Protein AF-A0A7I7MV65-F1 (afdb_monomer)

Nearest PDB structures (foldseek):
  5x3t-assembly1_G  TM=6.439E-01  e=2.718E-02  Mycobacterium tuberculosis H37Rv
  5x3t-assembly1_C  TM=5.639E-01  e=3.381E-02  Mycobacterium tuberculosis H37Rv

Sequence (100 aa):
MLYAAMIAHHRYDCTMRTTVTLDPDVVAALRRTARERGTSFKAVLNDAVRRGLSGEPTGRRYHTPSRDLGLRAGFDIDKALALAAADEDAEVLRKLALRK

Organism: NCBI:txid398694

Solvent-accessible surface area (backbone atoms only — not comparable to full-atom values): 6843 Å² total; per-residue (Å²): 140,88,81,81,83,89,78,89,84,90,79,90,79,78,90,76,91,80,92,76,92,71,57,74,66,58,52,51,53,45,50,50,51,15,61,78,69,74,46,55,59,68,57,45,53,53,50,51,51,51,52,66,72,62,68,64,70,93,60,81,86,82,74,85,82,85,73,90,82,75,80,64,88,92,64,63,68,96,44,46,68,63,52,53,50,54,56,48,54,53,51,52,53,52,54,59,65,73,75,112

pLDDT: mean 78.65, std 16.27, range [35.47, 96.12]

Radius of gyration: 31.91 Å; Cα contacts (8 Å, |Δi|>4): 15; chains: 1; bounding box: 48×47×91 Å

Secondary structure (DSSP, 8-state):
--------S--------------HHHHHHHHHHHHHHT--HHHHHHHHHHHHHH---SS----PPP----PPTT--GGGHHHHHHHHHHHHHHHHHHTT-

Foldseek 3Di:
DDDDDDDDDDDPPDDDDDDDDDDPVVQVVLVVVCVVVVHDSVVSVVVVVCVVVVPPPPDDPDDDDDDDPDDDPPDDVVPVVVVVVVVVVVVVVVVVVVVD

Structure (mmCIF, N/CA/C/O backbone):
data_AF-A0A7I7MV65-F1
#
_entry.id   AF-A0A7I7MV65-F1
#
loop_
_atom_site.group_PDB
_atom_site.id
_atom_site.type_symbol
_atom_site.label_atom_id
_atom_site.label_alt_id
_atom_site.label_comp_id
_atom_site.label_asym_id
_atom_site.label_entity_id
_atom_site.label_seq_id
_atom_site.pdbx_PDB_ins_code
_atom_site.Cartn_x
_atom_site.Cartn_y
_atom_site.Cartn_z
_atom_site.occupancy
_atom_site.B_iso_or_equiv
_atom_site.auth_seq_id
_atom_site.auth_comp_id
_atom_site.auth_asym_id
_atom_site.auth_atom_id
_atom_site.pdbx_PDB_model_num
ATOM 1 N N . MET A 1 1 ? -25.332 -35.277 19.901 1.00 46.12 1 MET A N 1
ATOM 2 C CA . MET A 1 1 ? -26.405 -34.901 18.949 1.00 46.12 1 MET A CA 1
ATOM 3 C C . MET A 1 1 ? -27.100 -33.686 19.531 1.00 46.12 1 MET A C 1
ATOM 5 O O . MET A 1 1 ? -27.338 -33.715 20.722 1.00 46.12 1 MET A O 1
ATOM 9 N N . LEU A 1 2 ? -27.433 -32.599 18.858 1.00 42.16 2 LEU A N 1
ATOM 10 C CA . LEU A 1 2 ? -27.441 -32.175 17.461 1.00 42.16 2 LEU A CA 1
ATOM 11 C C . LEU A 1 2 ? -27.666 -30.654 17.548 1.00 42.16 2 LEU A C 1
ATOM 13 O O . LEU A 1 2 ? -28.477 -30.249 18.372 1.00 42.16 2 LEU A O 1
ATOM 17 N N . TYR A 1 3 ? -26.951 -29.878 16.736 1.00 37.06 3 TYR A N 1
ATOM 18 C CA . TYR A 1 3 ? -27.274 -28.554 16.160 1.00 37.06 3 TYR A CA 1
ATOM 19 C C . TYR A 1 3 ? -25.915 -27.897 15.863 1.00 37.06 3 TYR A C 1
ATOM 21 O O . TYR A 1 3 ? -25.246 -27.421 16.769 1.00 37.06 3 TYR A O 1
ATOM 29 N N . ALA A 1 4 ? -25.305 -28.010 14.683 1.00 39.41 4 ALA A N 1
ATOM 30 C CA . ALA A 1 4 ? -25.827 -27.836 13.327 1.00 39.41 4 ALA A CA 1
ATOM 31 C C . ALA A 1 4 ? -26.536 -26.485 13.140 1.00 39.41 4 ALA A C 1
ATOM 33 O O . ALA A 1 4 ? -27.715 -26.362 13.430 1.00 39.41 4 ALA A O 1
ATOM 34 N N . ALA A 1 5 ? -25.774 -25.546 12.567 1.00 45.06 5 ALA A N 1
ATOM 35 C CA . ALA A 1 5 ? -26.209 -24.397 11.773 1.00 45.06 5 ALA A CA 1
ATOM 36 C C . ALA A 1 5 ? -26.987 -23.264 12.471 1.00 45.06 5 ALA A C 1
ATOM 38 O O . ALA A 1 5 ? -27.838 -23.483 13.322 1.00 45.06 5 ALA A O 1
ATOM 39 N N . MET A 1 6 ? -26.738 -22.040 11.978 1.00 35.47 6 MET A N 1
ATOM 40 C CA . MET A 1 6 ? -27.410 -20.775 12.320 1.00 35.47 6 MET A CA 1
ATOM 41 C C . MET A 1 6 ? -26.852 -20.157 13.618 1.00 35.47 6 MET A C 1
ATO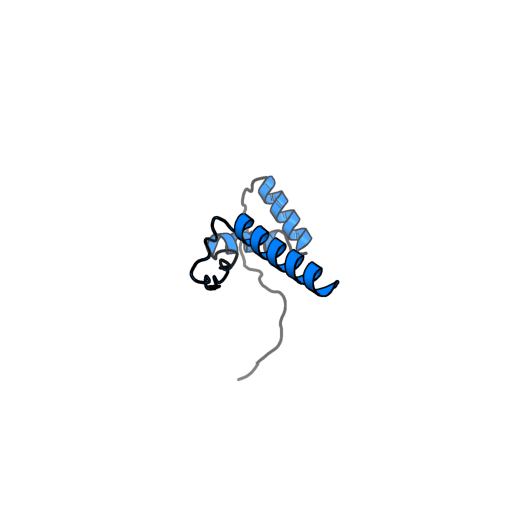M 43 O O . MET A 1 6 ? -27.192 -20.560 14.716 1.00 35.47 6 MET A O 1
ATOM 47 N N . ILE A 1 7 ? -25.954 -19.170 13.592 1.00 38.12 7 ILE A N 1
ATOM 48 C CA . ILE A 1 7 ? -26.192 -17.826 13.059 1.00 38.12 7 ILE A CA 1
ATOM 49 C C . ILE A 1 7 ? -24.835 -17.160 12.774 1.00 38.12 7 ILE A C 1
ATOM 51 O O . ILE A 1 7 ? -23.990 -16.994 13.653 1.00 38.12 7 ILE A O 1
ATOM 55 N N . ALA A 1 8 ? -24.650 -16.771 11.514 1.00 47.47 8 ALA A N 1
ATOM 56 C CA . ALA A 1 8 ? -23.705 -15.745 11.114 1.00 47.47 8 ALA A CA 1
ATOM 57 C C . ALA A 1 8 ? -24.051 -14.407 11.792 1.00 47.47 8 ALA A C 1
ATOM 59 O O . ALA A 1 8 ? -25.220 -14.122 12.018 1.00 47.47 8 ALA A O 1
ATOM 60 N N . HIS A 1 9 ? -23.025 -13.576 11.988 1.00 39.12 9 HIS A N 1
ATOM 61 C CA . HIS A 1 9 ? -23.037 -12.148 12.348 1.00 39.12 9 HIS A CA 1
ATOM 62 C C . HIS A 1 9 ? -22.544 -11.784 13.764 1.00 39.12 9 HIS A C 1
ATOM 64 O O . HIS A 1 9 ? -23.235 -11.890 14.769 1.00 39.12 9 HIS A O 1
ATOM 70 N N . HIS A 1 10 ? -21.341 -11.190 13.763 1.00 45.16 10 HIS A N 1
ATOM 71 C CA . HIS A 1 10 ? -20.965 -10.026 14.580 1.00 45.16 10 HIS A CA 1
ATOM 72 C C . HIS A 1 10 ? -20.672 -10.228 16.076 1.00 45.16 10 HIS A C 1
ATOM 74 O O . HIS A 1 10 ? -21.229 -9.510 16.898 1.00 45.16 10 HIS A O 1
ATOM 80 N N . ARG A 1 11 ? -19.708 -11.084 16.456 1.00 45.25 11 ARG A N 1
ATOM 81 C CA . ARG A 1 11 ? -19.111 -11.029 17.813 1.00 45.25 11 ARG A CA 1
ATOM 82 C C . ARG A 1 11 ? -17.619 -11.383 17.875 1.00 45.25 11 ARG A C 1
ATOM 84 O O . ARG A 1 11 ? -17.233 -12.346 18.524 1.00 45.25 11 ARG A O 1
ATOM 91 N N . TYR A 1 12 ? -16.758 -10.557 17.277 1.00 48.25 12 TYR A N 1
ATOM 92 C CA . TYR A 1 12 ? -15.384 -10.415 17.785 1.00 48.25 12 TYR A CA 1
ATOM 93 C C . TYR A 1 12 ? -15.345 -9.262 18.789 1.00 48.25 12 TYR A C 1
ATOM 95 O O . TYR A 1 12 ? -14.875 -8.169 18.482 1.00 48.25 12 TYR A O 1
ATOM 103 N N . ASP A 1 13 ? -15.858 -9.502 19.993 1.00 56.50 13 ASP A N 1
ATOM 104 C CA . ASP A 1 13 ? -15.590 -8.635 21.140 1.00 56.50 13 ASP A CA 1
ATOM 105 C C . ASP A 1 13 ? -14.398 -9.222 21.911 1.00 56.50 13 ASP A C 1
ATOM 107 O O . ASP A 1 13 ? -14.545 -9.893 22.927 1.00 56.50 13 ASP A O 1
ATOM 111 N N . CYS A 1 14 ? -13.187 -9.079 21.362 1.00 57.22 14 CYS A N 1
ATOM 112 C CA . CYS A 1 14 ? -11.962 -9.579 21.993 1.00 57.22 14 CYS A CA 1
ATOM 113 C C . CYS A 1 14 ? -11.265 -8.477 22.828 1.00 57.22 14 CYS A C 1
ATOM 115 O O . CYS A 1 14 ? -10.379 -7.759 22.366 1.00 57.22 14 CYS A O 1
ATOM 117 N N . THR A 1 15 ? -11.817 -8.249 24.024 1.00 67.69 15 THR A N 1
ATOM 118 C CA . THR A 1 15 ? -11.196 -8.405 25.366 1.00 67.69 15 THR A CA 1
ATOM 119 C C . THR A 1 15 ? -9.929 -7.667 25.853 1.00 67.69 15 THR A C 1
ATOM 121 O O . THR A 1 15 ? -9.509 -7.959 26.971 1.00 67.69 15 THR A O 1
ATOM 124 N N . MET A 1 16 ? -9.357 -6.652 25.186 1.00 76.50 16 MET A N 1
ATOM 125 C CA . MET A 1 16 ? -8.343 -5.798 25.858 1.00 76.50 16 MET A CA 1
ATOM 126 C C . MET A 1 16 ? -8.384 -4.321 25.439 1.00 76.50 16 MET A C 1
ATOM 128 O O . MET A 1 16 ? -8.553 -3.993 24.265 1.00 76.50 16 MET A O 1
ATOM 132 N N . ARG A 1 17 ? -8.232 -3.421 26.423 1.00 79.56 17 ARG A N 1
ATOM 133 C CA . ARG A 1 17 ? -8.043 -1.977 26.224 1.00 79.56 17 ARG A CA 1
ATOM 134 C C . ARG A 1 17 ? -6.547 -1.685 26.244 1.00 79.56 17 ARG A C 1
ATOM 136 O O . ARG A 1 17 ? -5.905 -1.906 27.264 1.00 79.56 17 ARG A O 1
ATOM 143 N N . THR A 1 18 ? -6.010 -1.194 25.136 1.00 81.06 18 THR A N 1
ATOM 144 C CA . THR A 1 18 ? -4.616 -0.759 25.031 1.00 81.06 18 THR A CA 1
ATOM 145 C C . THR A 1 18 ? -4.587 0.720 24.674 1.00 81.06 18 THR A C 1
ATOM 147 O O . THR A 1 18 ? -5.295 1.166 23.770 1.00 81.06 18 THR A O 1
ATOM 150 N N . THR A 1 19 ? -3.790 1.491 25.408 1.00 86.69 19 THR A N 1
ATOM 151 C CA . THR A 1 19 ? -3.500 2.881 25.058 1.00 86.69 19 THR A CA 1
ATOM 152 C C . THR A 1 19 ? -2.201 2.879 24.274 1.00 86.69 19 THR A C 1
ATOM 154 O O . THR A 1 19 ? -1.161 2.497 24.803 1.00 86.69 19 THR A O 1
ATOM 157 N N . VAL A 1 20 ? -2.276 3.258 23.003 1.00 87.50 20 VAL A N 1
ATOM 158 C CA . VAL A 1 20 ? -1.118 3.361 22.113 1.00 87.50 20 VAL A CA 1
ATOM 159 C C . VAL A 1 20 ? -0.990 4.805 21.649 1.00 87.50 20 VAL A C 1
ATOM 161 O O . VAL A 1 20 ? -1.981 5.417 21.246 1.00 87.50 20 VAL A O 1
ATOM 164 N N . THR A 1 21 ? 0.217 5.355 21.728 1.00 92.94 21 THR A N 1
ATOM 165 C CA . THR A 1 21 ? 0.532 6.661 21.141 1.00 92.94 21 THR A CA 1
ATOM 166 C C . THR A 1 21 ? 0.824 6.450 19.661 1.00 92.94 21 THR A C 1
ATOM 168 O O . THR A 1 21 ? 1.615 5.578 19.312 1.00 92.94 21 THR A O 1
ATOM 171 N N . LEU A 1 22 ? 0.155 7.212 18.798 1.00 93.06 22 LEU A N 1
ATOM 172 C CA . LEU A 1 22 ? 0.320 7.158 17.347 1.00 93.06 22 LEU A CA 1
ATOM 173 C C . LEU A 1 22 ? 0.709 8.539 16.838 1.00 93.06 22 LEU A C 1
ATOM 175 O O . LEU A 1 22 ? 0.181 9.543 17.326 1.00 93.06 22 LEU A O 1
ATOM 179 N N . ASP A 1 23 ? 1.569 8.571 15.828 1.00 96.12 23 ASP A N 1
ATOM 180 C CA . ASP A 1 23 ? 1.930 9.812 15.159 1.00 96.12 23 ASP A CA 1
ATOM 181 C C . ASP A 1 23 ? 0.714 10.427 14.429 1.00 96.12 23 ASP A C 1
ATOM 183 O O . ASP A 1 23 ? -0.203 9.703 14.003 1.00 96.12 23 ASP A O 1
ATOM 187 N N . PRO A 1 24 ? 0.647 11.767 14.292 1.00 94.25 24 PRO A N 1
ATOM 188 C CA . PRO A 1 24 ? -0.517 12.446 13.718 1.00 94.25 24 PRO A CA 1
ATOM 189 C C . PRO A 1 24 ? -0.858 12.007 12.285 1.00 94.25 24 PRO A C 1
ATOM 191 O O . PRO A 1 24 ? -2.035 11.924 11.918 1.00 94.25 24 PRO A O 1
ATOM 194 N N . ASP A 1 25 ? 0.156 11.704 11.480 1.00 95.38 25 ASP A N 1
ATOM 195 C CA . ASP A 1 25 ? 0.036 11.219 10.105 1.00 95.38 25 ASP A CA 1
ATOM 196 C C . ASP A 1 25 ? -0.555 9.801 10.049 1.00 95.38 25 ASP A C 1
ATOM 198 O O . ASP A 1 25 ? -1.473 9.541 9.264 1.00 95.38 25 ASP A O 1
ATOM 202 N N . VAL A 1 26 ? -0.129 8.912 10.951 1.00 94.25 26 VAL A N 1
ATOM 203 C CA . VAL A 1 26 ? -0.674 7.555 11.092 1.00 94.25 26 VAL A CA 1
ATOM 204 C C . VAL A 1 26 ? -2.155 7.611 11.463 1.00 94.25 26 VAL A C 1
ATOM 206 O O . VAL A 1 26 ? -2.985 6.918 10.865 1.00 94.25 26 VAL A O 1
ATOM 209 N N . VAL A 1 27 ? -2.530 8.481 12.405 1.00 94.56 27 VAL A N 1
ATOM 210 C CA . VAL A 1 27 ? -3.938 8.680 12.783 1.00 94.56 27 VAL A CA 1
ATOM 211 C C . VAL A 1 27 ? -4.765 9.174 11.594 1.00 94.56 27 VAL A C 1
ATOM 213 O O . VAL A 1 27 ? -5.880 8.682 11.376 1.00 94.56 27 VAL A O 1
ATOM 216 N N . ALA A 1 28 ? -4.241 10.117 10.807 1.00 95.88 28 ALA A N 1
ATOM 217 C CA . ALA A 1 28 ? -4.916 10.632 9.619 1.00 95.88 28 ALA A CA 1
ATOM 218 C C . ALA A 1 28 ? -5.126 9.535 8.559 1.00 95.88 28 ALA A C 1
ATOM 220 O O . ALA A 1 28 ? -6.243 9.375 8.051 1.00 95.88 28 ALA A O 1
ATOM 221 N N . ALA A 1 29 ? -4.099 8.727 8.285 1.00 94.56 29 ALA A N 1
ATOM 222 C CA . ALA A 1 29 ? -4.163 7.619 7.333 1.00 94.56 29 ALA A CA 1
ATOM 223 C C . ALA A 1 29 ? -5.176 6.539 7.757 1.00 94.56 29 ALA A C 1
ATOM 225 O O . ALA A 1 29 ? -5.999 6.087 6.950 1.00 94.56 29 ALA A O 1
ATOM 226 N N . LEU A 1 30 ? -5.185 6.167 9.040 1.00 94.81 30 LEU A N 1
ATOM 227 C CA . LEU A 1 30 ? -6.140 5.200 9.589 1.00 94.81 30 LEU A CA 1
ATOM 228 C C . LEU A 1 30 ? -7.581 5.722 9.527 1.00 94.81 30 LEU A C 1
ATOM 230 O O . LEU A 1 30 ? -8.490 4.978 9.158 1.00 94.81 30 LEU A O 1
ATOM 234 N N . ARG A 1 31 ? -7.811 7.007 9.832 1.00 93.69 31 ARG A N 1
ATOM 235 C CA . ARG A 1 31 ? -9.142 7.632 9.720 1.00 93.69 31 ARG A CA 1
ATOM 236 C C . ARG A 1 31 ? -9.635 7.689 8.281 1.00 93.69 31 ARG A C 1
ATOM 238 O O . ARG A 1 31 ? -10.816 7.441 8.044 1.00 93.69 31 ARG A O 1
ATOM 245 N N . ARG A 1 32 ? -8.755 8.000 7.329 1.00 95.56 32 ARG A N 1
ATOM 246 C CA . ARG A 1 32 ? -9.082 7.966 5.901 1.00 95.56 32 ARG A CA 1
ATOM 247 C C . ARG A 1 32 ? -9.512 6.560 5.483 1.00 95.56 32 ARG A C 1
ATOM 249 O O . ARG A 1 32 ? -10.608 6.393 4.961 1.00 95.56 32 ARG A O 1
ATOM 256 N N . 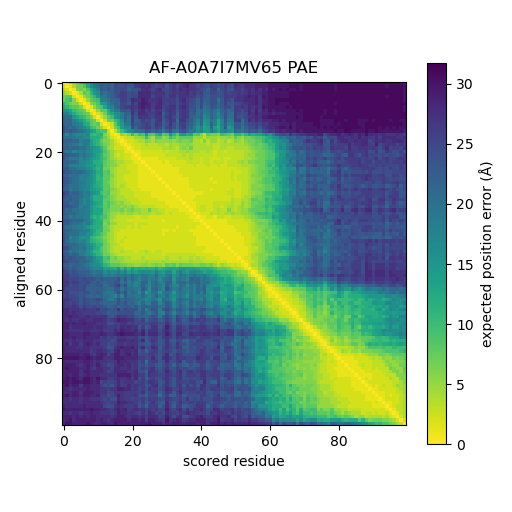THR A 1 33 ? -8.708 5.557 5.823 1.00 92.62 33 THR A N 1
ATOM 257 C CA . THR A 1 33 ? -8.994 4.148 5.512 1.00 92.62 33 THR A CA 1
ATOM 258 C C . THR A 1 33 ? -10.306 3.676 6.150 1.00 92.62 33 THR A C 1
ATOM 260 O O . THR A 1 33 ? -11.086 2.963 5.525 1.00 92.62 33 THR A O 1
ATOM 263 N N . ALA A 1 34 ? -10.590 4.102 7.384 1.00 92.69 34 ALA A N 1
ATOM 264 C CA . ALA A 1 34 ? -11.845 3.804 8.072 1.00 92.69 34 ALA A CA 1
ATOM 265 C C . ALA A 1 34 ? -13.067 4.376 7.341 1.00 92.69 34 ALA A C 1
ATOM 267 O O . ALA A 1 34 ? -14.072 3.680 7.206 1.00 92.69 34 ALA A O 1
ATOM 268 N N . ARG A 1 35 ? -12.967 5.612 6.833 1.00 93.94 35 ARG A N 1
ATOM 269 C CA . ARG A 1 35 ? -14.024 6.249 6.032 1.00 93.94 35 ARG A CA 1
ATOM 270 C C . ARG A 1 35 ? -14.230 5.537 4.699 1.00 93.94 35 ARG A C 1
ATOM 272 O O . ARG A 1 35 ? -15.366 5.254 4.349 1.00 93.94 35 ARG A O 1
ATOM 279 N N . GLU A 1 36 ? -13.146 5.214 3.998 1.00 93.12 36 GLU A N 1
ATOM 280 C CA . GLU A 1 36 ? -13.196 4.529 2.699 1.00 93.12 36 GLU A CA 1
ATOM 281 C C . GLU A 1 36 ? -13.799 3.121 2.805 1.00 93.12 36 GLU A C 1
ATOM 283 O O . GLU A 1 36 ? -14.555 2.706 1.932 1.00 93.12 36 GLU A O 1
ATOM 288 N N . ARG A 1 37 ? -13.498 2.390 3.886 1.00 88.75 37 ARG A N 1
ATOM 289 C CA . ARG A 1 37 ? -13.997 1.023 4.109 1.00 88.75 37 ARG A CA 1
ATOM 290 C C . ARG A 1 37 ? -15.327 0.956 4.867 1.00 88.75 37 ARG A C 1
ATOM 292 O O . ARG A 1 37 ? -15.889 -0.128 4.984 1.00 88.75 37 ARG A O 1
ATOM 299 N N . GLY A 1 38 ? -15.807 2.067 5.430 1.00 91.00 38 GLY A N 1
ATOM 300 C CA . GLY A 1 38 ? -17.005 2.091 6.278 1.00 91.00 38 GLY A CA 1
ATOM 301 C C . GLY A 1 38 ? -16.862 1.304 7.591 1.00 91.00 38 GLY A C 1
ATOM 302 O O . GLY A 1 38 ? -17.848 0.813 8.132 1.00 91.00 38 GLY A O 1
ATOM 303 N N . THR A 1 39 ? -15.639 1.151 8.110 1.00 89.75 39 THR A N 1
ATOM 304 C CA . THR A 1 39 ? -15.339 0.352 9.315 1.00 89.75 39 THR A CA 1
ATOM 305 C C . THR A 1 39 ? -14.830 1.218 10.465 1.00 89.75 3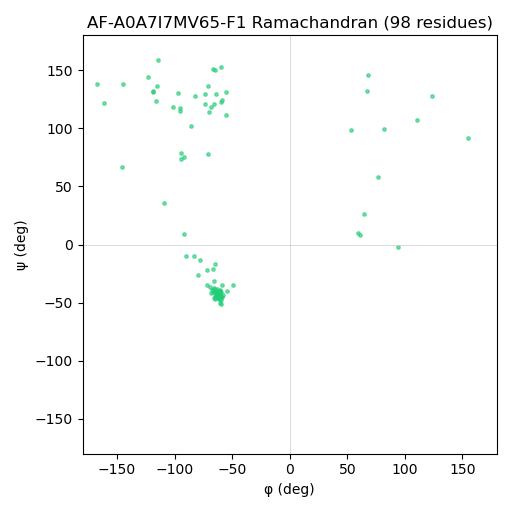9 THR A C 1
ATOM 307 O O . THR A 1 39 ? -14.301 2.304 10.248 1.00 89.75 39 THR A O 1
ATOM 310 N N . SER A 1 40 ? -14.927 0.737 11.708 1.00 88.69 40 SER A N 1
ATOM 311 C CA . SER A 1 40 ? -14.454 1.493 12.875 1.00 88.69 40 SER A CA 1
ATOM 312 C C . SER A 1 40 ? -12.928 1.676 12.891 1.00 88.69 40 SER A C 1
ATOM 314 O O . SER A 1 40 ? -12.175 0.813 12.439 1.00 88.69 40 SER A O 1
ATOM 316 N N . PHE A 1 41 ? -12.455 2.775 13.490 1.00 87.38 41 PHE A N 1
ATOM 317 C CA . PHE A 1 4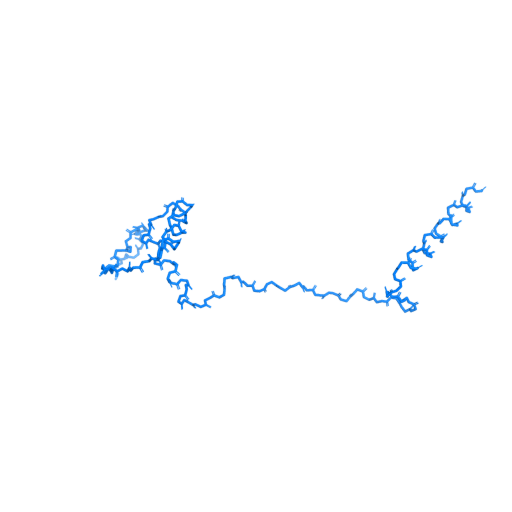1 ? -11.020 3.054 13.655 1.00 87.38 41 PHE A CA 1
ATOM 318 C C . PHE A 1 41 ? -10.273 1.902 14.353 1.00 87.38 41 PHE A C 1
ATOM 320 O O . PHE A 1 41 ? -9.189 1.517 13.923 1.00 87.38 41 PHE A O 1
ATOM 327 N N . LYS A 1 42 ? -10.887 1.284 15.376 1.00 88.81 42 LYS A N 1
ATOM 328 C CA . LYS A 1 42 ? -10.352 0.095 16.065 1.00 88.81 42 LYS A CA 1
ATOM 329 C C . LYS A 1 42 ? -10.146 -1.076 15.102 1.00 88.81 42 LYS A C 1
ATOM 331 O O . LYS A 1 42 ? -9.124 -1.754 15.191 1.00 88.81 42 LYS A O 1
ATOM 336 N N . ALA A 1 43 ? -11.119 -1.346 14.232 1.00 88.50 43 ALA A N 1
ATOM 337 C CA . ALA A 1 43 ? -11.033 -2.455 13.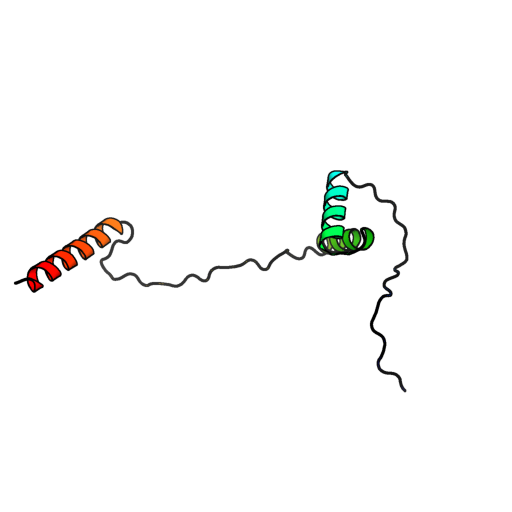288 1.00 88.50 43 ALA A CA 1
ATOM 338 C C . ALA A 1 43 ? -9.882 -2.237 12.298 1.00 88.50 43 ALA A C 1
ATOM 340 O O . ALA A 1 43 ? -9.081 -3.144 12.096 1.00 88.50 43 ALA A O 1
ATOM 341 N N . VAL A 1 44 ? -9.749 -1.018 11.766 1.00 92.31 44 VAL A N 1
ATOM 342 C CA . VAL A 1 44 ? -8.665 -0.659 10.840 1.00 92.31 44 VAL A CA 1
ATOM 343 C C . VAL A 1 44 ? -7.297 -0.734 11.511 1.00 92.31 44 VAL A C 1
ATOM 345 O O . VAL A 1 44 ? -6.383 -1.307 10.932 1.00 92.31 44 VAL A O 1
ATOM 348 N N . LEU A 1 45 ? -7.154 -0.213 12.734 1.00 91.50 45 LEU A N 1
ATOM 349 C CA . LEU A 1 45 ? -5.893 -0.276 13.477 1.00 91.50 45 LEU A CA 1
ATOM 350 C C . LEU A 1 45 ? -5.449 -1.728 13.701 1.00 91.50 45 LEU A C 1
ATOM 352 O O . LEU A 1 45 ? -4.307 -2.077 13.421 1.00 91.50 45 LEU A O 1
ATOM 356 N N . ASN A 1 46 ? -6.356 -2.591 14.163 1.00 90.69 46 ASN A N 1
ATOM 357 C CA . ASN A 1 46 ? -6.029 -3.997 14.399 1.00 90.69 46 ASN A CA 1
ATOM 358 C C . ASN A 1 46 ? -5.737 -4.759 13.0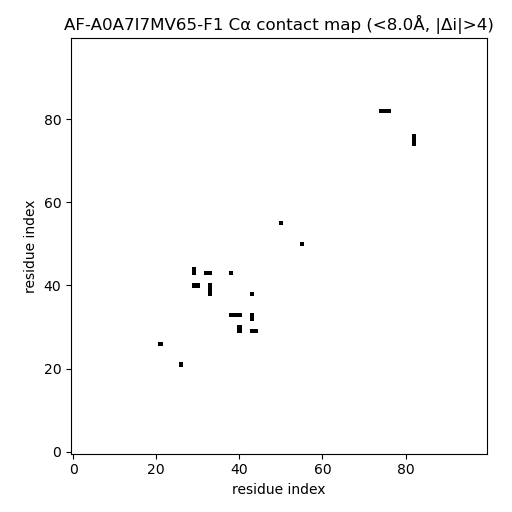97 1.00 90.69 46 ASN A C 1
ATOM 360 O O . ASN A 1 46 ? -4.820 -5.573 13.078 1.00 90.69 46 ASN A O 1
ATOM 364 N N . ASP A 1 47 ? -6.482 -4.503 12.017 1.00 89.69 47 ASP A N 1
ATOM 365 C CA . ASP A 1 47 ? -6.209 -5.082 10.692 1.00 89.69 47 ASP A CA 1
ATOM 366 C C . ASP A 1 47 ? -4.830 -4.649 10.175 1.00 89.69 47 ASP A C 1
ATOM 368 O O . ASP A 1 47 ? -4.042 -5.490 9.750 1.00 89.69 47 ASP A O 1
ATOM 372 N N . ALA A 1 48 ? -4.495 -3.362 10.290 1.00 90.62 48 ALA A N 1
ATOM 373 C CA . ALA A 1 48 ? -3.195 -2.831 9.888 1.00 90.62 48 ALA A CA 1
ATOM 374 C C . ALA A 1 48 ? -2.041 -3.485 10.663 1.00 90.62 48 ALA A C 1
ATOM 376 O O . ALA A 1 48 ? -1.075 -3.936 10.049 1.00 90.62 48 ALA A O 1
ATOM 377 N N . VAL A 1 49 ? -2.164 -3.610 11.990 1.00 90.56 49 VAL A N 1
ATOM 378 C CA . VAL A 1 49 ? -1.159 -4.286 12.828 1.00 90.56 49 VAL A CA 1
ATOM 379 C C . VAL A 1 49 ? -1.037 -5.763 12.456 1.00 90.56 49 VAL A C 1
ATOM 381 O O . VAL A 1 49 ? 0.072 -6.258 12.289 1.00 90.56 49 VAL A O 1
ATOM 384 N N . ARG A 1 50 ? -2.155 -6.473 12.263 1.00 89.31 50 ARG A N 1
ATOM 385 C CA . ARG A 1 50 ? -2.134 -7.888 11.855 1.00 89.31 50 ARG A CA 1
ATOM 386 C C . ARG A 1 50 ? -1.433 -8.083 10.514 1.00 89.31 50 ARG A C 1
ATOM 388 O O . ARG A 1 50 ? -0.583 -8.960 10.409 1.00 89.31 50 ARG A O 1
ATOM 395 N N . ARG A 1 51 ? -1.739 -7.247 9.518 1.00 87.12 51 ARG A N 1
ATOM 396 C CA . ARG A 1 51 ? -1.073 -7.281 8.207 1.00 87.12 51 ARG A CA 1
ATOM 397 C C . ARG A 1 51 ? 0.418 -6.987 8.333 1.00 87.12 51 ARG A C 1
ATOM 399 O O . ARG A 1 51 ? 1.219 -7.742 7.796 1.00 87.12 51 ARG A O 1
ATOM 406 N N . GLY A 1 52 ? 0.786 -5.958 9.096 1.00 86.88 52 GLY A N 1
ATOM 407 C CA . GLY A 1 52 ? 2.186 -5.604 9.333 1.00 86.88 52 GLY A CA 1
ATOM 408 C C . GLY A 1 52 ? 2.986 -6.720 10.010 1.00 86.88 52 GLY A C 1
ATOM 409 O O . GLY A 1 52 ? 4.119 -6.978 9.622 1.00 86.88 52 GLY A O 1
ATOM 410 N N . LEU A 1 53 ? 2.383 -7.424 10.975 1.00 88.75 53 LEU A N 1
ATOM 411 C CA . LEU A 1 53 ? 3.026 -8.533 11.689 1.00 88.75 53 LEU A CA 1
ATOM 412 C C . LEU A 1 53 ? 3.035 -9.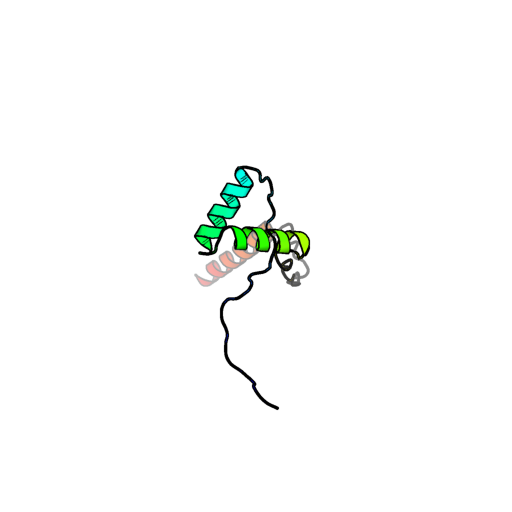850 10.904 1.00 88.75 53 LEU A C 1
ATOM 414 O O . LEU A 1 53 ? 3.905 -10.682 11.137 1.00 88.75 53 LEU A O 1
ATOM 418 N N . SER A 1 54 ? 2.084 -10.059 9.990 1.00 84.44 54 SER A N 1
ATOM 419 C CA . SER A 1 54 ? 2.006 -11.293 9.195 1.00 84.44 54 SER A CA 1
ATOM 420 C C . SER A 1 54 ? 3.175 -11.464 8.223 1.00 84.44 54 SER A C 1
ATOM 422 O O . SER A 1 54 ? 3.441 -12.580 7.786 1.00 84.44 54 SER A O 1
ATOM 424 N N . GLY A 1 55 ? 3.862 -10.372 7.862 1.00 71.12 55 GLY A N 1
ATOM 425 C CA . GLY A 1 55 ? 4.936 -10.395 6.870 1.00 71.12 55 GLY A CA 1
ATOM 426 C C . GLY A 1 55 ? 4.485 -10.855 5.480 1.00 71.12 55 GLY A C 1
ATOM 427 O O . GLY A 1 55 ? 5.335 -11.071 4.617 1.00 71.12 55 GLY A O 1
ATOM 428 N N . GLU A 1 56 ? 3.175 -11.018 5.243 1.00 67.62 56 GLU A N 1
ATOM 429 C CA . GLU A 1 56 ? 2.672 -11.439 3.945 1.00 67.62 56 GLU A CA 1
ATOM 430 C C . GLU A 1 56 ? 2.960 -10.339 2.917 1.00 67.62 56 GLU A C 1
ATOM 432 O O . GLU A 1 56 ? 2.513 -9.197 3.088 1.00 67.62 56 GLU A O 1
ATOM 437 N N . PRO A 1 57 ? 3.707 -10.645 1.841 1.00 64.12 57 PRO A N 1
ATOM 438 C CA . PRO A 1 57 ? 3.958 -9.671 0.798 1.00 64.12 57 PRO A CA 1
ATOM 439 C C . PRO A 1 57 ? 2.621 -9.230 0.199 1.00 64.12 57 PRO A C 1
ATOM 441 O O . PRO A 1 57 ? 1.832 -10.044 -0.287 1.00 64.12 57 PRO A O 1
ATOM 444 N N . THR A 1 58 ? 2.367 -7.921 0.238 1.00 67.31 58 THR A N 1
ATOM 445 C CA . THR A 1 58 ? 1.164 -7.291 -0.312 1.00 67.31 58 THR A CA 1
ATOM 446 C C . THR A 1 58 ? 1.228 -7.335 -1.839 1.00 67.31 58 THR A C 1
ATOM 448 O O . THR A 1 58 ? 1.598 -6.366 -2.496 1.00 67.31 58 THR A O 1
ATOM 451 N N . GLY A 1 59 ? 0.924 -8.495 -2.409 1.00 67.94 59 GLY A N 1
ATOM 452 C CA . GLY A 1 59 ? 0.927 -8.731 -3.846 1.00 67.94 59 GLY A CA 1
ATOM 453 C C . GLY A 1 59 ? 1.838 -9.886 -4.239 1.00 67.94 59 GLY A C 1
ATOM 454 O O . GLY A 1 59 ? 3.026 -9.925 -3.921 1.00 67.94 59 GLY A O 1
ATOM 455 N N . ARG A 1 60 ? 1.279 -10.829 -5.000 1.00 72.56 60 ARG A N 1
ATOM 456 C CA . ARG A 1 60 ? 2.078 -11.790 -5.759 1.00 72.56 60 ARG A CA 1
ATOM 457 C C . ARG A 1 60 ? 2.964 -10.984 -6.710 1.00 72.56 60 ARG A C 1
ATOM 459 O O . ARG A 1 60 ? 2.437 -10.202 -7.499 1.00 72.56 60 ARG A O 1
ATOM 466 N N . ARG A 1 61 ? 4.288 -11.170 -6.655 1.00 77.00 61 ARG A N 1
ATOM 467 C CA . ARG A 1 61 ? 5.204 -10.569 -7.634 1.00 77.00 61 ARG A CA 1
ATOM 468 C C . ARG A 1 61 ? 4.755 -11.004 -9.027 1.00 77.00 61 ARG A C 1
ATOM 470 O O . ARG A 1 61 ? 4.792 -12.192 -9.347 1.00 77.00 61 ARG A O 1
ATOM 477 N N . TYR A 1 62 ? 4.257 -10.056 -9.812 1.00 81.12 62 TYR A N 1
ATOM 478 C CA . TYR A 1 62 ? 3.873 -10.325 -11.187 1.00 81.12 62 TYR A CA 1
ATOM 479 C C . TYR A 1 62 ? 5.144 -10.488 -12.020 1.00 81.12 62 TYR A C 1
ATOM 481 O O . TYR A 1 62 ? 6.049 -9.657 -11.951 1.00 81.12 62 TYR A O 1
ATOM 489 N N . HIS A 1 63 ? 5.212 -11.572 -12.786 1.00 83.06 63 HIS A N 1
ATOM 490 C CA . HIS A 1 63 ? 6.280 -11.823 -13.743 1.00 83.06 63 HIS A CA 1
ATOM 491 C C . HIS A 1 63 ? 5.666 -11.845 -15.140 1.00 83.06 63 HIS A C 1
ATOM 493 O O . HIS A 1 63 ? 4.760 -12.636 -15.401 1.00 83.06 63 HIS A O 1
ATOM 499 N N . THR A 1 64 ? 6.160 -10.990 -16.035 1.00 88.00 64 THR A N 1
ATOM 500 C CA . THR A 1 64 ? 5.790 -11.043 -17.452 1.00 88.00 64 THR A CA 1
ATOM 501 C C . THR A 1 64 ? 6.476 -12.255 -18.087 1.00 88.00 64 THR A C 1
ATOM 503 O O . THR A 1 64 ? 7.705 -12.329 -18.034 1.00 88.00 64 THR A O 1
ATOM 506 N N . PRO A 1 65 ? 5.735 -13.213 -18.670 1.00 86.69 65 PRO A N 1
ATOM 507 C CA . PRO A 1 65 ? 6.350 -14.345 -19.350 1.00 86.69 65 PRO A CA 1
ATOM 508 C C . PRO A 1 65 ? 7.062 -13.864 -20.619 1.00 86.69 65 PRO A C 1
ATOM 510 O O . PRO A 1 65 ? 6.422 -13.337 -21.530 1.00 86.69 65 PRO A O 1
ATOM 513 N N . SER A 1 66 ? 8.378 -14.061 -20.689 1.00 86.00 66 SER A N 1
ATOM 514 C CA . SER A 1 66 ? 9.140 -13.852 -21.922 1.00 86.00 66 SER A CA 1
ATOM 515 C C . SER A 1 66 ? 8.798 -14.949 -22.925 1.00 86.00 66 SER A C 1
ATOM 517 O O . SER A 1 66 ? 8.719 -16.126 -22.568 1.00 86.00 66 SER A O 1
ATOM 519 N N . ARG A 1 67 ? 8.602 -14.569 -24.186 1.00 83.00 67 ARG A N 1
ATOM 520 C CA . ARG A 1 67 ? 8.491 -15.512 -25.299 1.00 83.00 67 ARG A CA 1
ATOM 521 C C . ARG A 1 67 ? 9.658 -15.296 -26.239 1.00 83.00 67 ARG A C 1
ATOM 523 O O . ARG A 1 67 ? 9.995 -14.154 -26.537 1.00 83.00 67 ARG A O 1
ATOM 530 N N . ASP A 1 68 ? 10.246 -16.395 -26.691 1.00 80.62 68 ASP A N 1
ATOM 531 C CA . ASP A 1 68 ? 11.184 -16.356 -27.802 1.00 80.62 68 ASP A CA 1
ATOM 532 C C . ASP A 1 68 ? 10.390 -16.052 -29.077 1.00 80.62 68 ASP A C 1
ATOM 534 O O . ASP A 1 68 ? 9.506 -16.819 -29.465 1.00 80.62 68 ASP A O 1
ATOM 538 N N . LEU A 1 69 ? 10.635 -14.882 -29.665 1.00 79.50 69 LEU A N 1
ATOM 539 C CA . LEU A 1 69 ? 9.989 -14.464 -30.909 1.00 79.50 69 LEU A CA 1
ATOM 540 C C . LEU A 1 69 ? 10.693 -15.046 -32.141 1.00 79.50 69 LEU A C 1
ATOM 542 O O . LEU A 1 69 ? 10.132 -14.970 -33.231 1.00 79.50 69 LEU A O 1
ATOM 546 N N . GLY A 1 70 ? 11.872 -15.655 -31.962 1.00 75.88 70 GLY A N 1
ATOM 547 C CA . GLY A 1 70 ? 12.724 -16.129 -33.041 1.00 75.88 70 GLY A CA 1
ATOM 548 C C . GLY A 1 70 ? 13.290 -14.973 -33.868 1.00 75.88 70 GLY A C 1
ATOM 549 O O . GLY A 1 70 ? 12.576 -14.078 -34.314 1.00 75.88 70 GLY A O 1
ATOM 550 N N . LEU A 1 71 ? 14.596 -14.993 -34.117 1.00 71.81 71 LEU A N 1
ATOM 551 C CA . LEU A 1 71 ? 15.220 -14.073 -35.065 1.00 71.81 71 LEU A CA 1
ATOM 552 C C . LEU A 1 71 ? 15.380 -14.782 -36.408 1.00 71.81 71 LEU A C 1
ATOM 554 O O . LEU A 1 71 ? 15.896 -15.901 -36.466 1.00 71.81 71 LEU A O 1
ATOM 558 N N . ARG A 1 72 ? 14.955 -14.147 -37.508 1.00 67.94 72 ARG A N 1
ATOM 559 C CA . ARG A 1 72 ? 15.328 -14.633 -38.843 1.00 67.94 72 ARG A CA 1
ATOM 560 C C . ARG A 1 72 ? 16.846 -14.512 -38.987 1.00 67.94 72 ARG A C 1
ATOM 562 O O . ARG A 1 72 ? 17.411 -13.4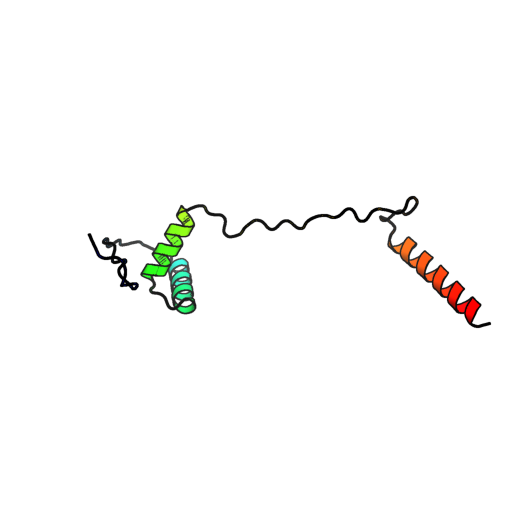47 -38.747 1.00 67.94 72 ARG A O 1
ATOM 569 N N . ALA A 1 73 ? 17.496 -15.595 -39.409 1.00 70.19 73 ALA A N 1
ATOM 570 C CA . ALA A 1 73 ? 18.928 -15.593 -39.683 1.00 70.19 73 ALA A CA 1
ATOM 571 C C . ALA A 1 73 ? 19.277 -14.495 -40.705 1.00 70.19 73 ALA A C 1
ATOM 573 O O . ALA A 1 73 ? 18.621 -14.381 -41.740 1.00 70.19 73 ALA A O 1
ATOM 574 N N . GLY A 1 74 ? 20.296 -13.689 -40.395 1.00 72.69 74 GLY A N 1
ATOM 575 C CA . GLY A 1 74 ? 20.754 -12.584 -41.243 1.00 72.69 74 GLY A CA 1
ATOM 576 C C . GLY A 1 74 ? 20.159 -11.207 -40.926 1.00 72.69 74 GLY A C 1
ATOM 577 O O . GLY A 1 74 ? 20.573 -10.239 -41.557 1.00 72.69 74 GLY A O 1
ATOM 578 N N . PHE A 1 75 ? 19.248 -11.087 -39.952 1.00 69.69 75 PHE A N 1
ATOM 579 C CA . PHE A 1 75 ? 18.719 -9.791 -39.512 1.00 69.69 75 PHE A CA 1
ATOM 580 C C . PHE A 1 75 ? 19.373 -9.327 -38.209 1.00 69.69 75 PHE A C 1
ATOM 582 O O . PHE A 1 75 ? 19.245 -9.970 -37.168 1.00 69.69 75 PHE A O 1
ATOM 589 N N . ASP A 1 76 ? 20.059 -8.188 -38.282 1.00 74.62 76 ASP A N 1
ATOM 590 C CA . ASP A 1 76 ? 20.617 -7.478 -37.133 1.00 74.62 76 ASP A CA 1
ATOM 591 C C . ASP A 1 76 ? 19.541 -6.557 -36.531 1.00 74.62 76 ASP A C 1
ATOM 593 O O . ASP A 1 76 ? 19.223 -5.499 -37.080 1.00 74.62 76 ASP A O 1
ATOM 597 N N . ILE A 1 77 ? 18.942 -6.986 -35.416 1.00 74.81 77 ILE A N 1
ATOM 598 C CA . ILE A 1 77 ? 17.858 -6.257 -34.739 1.00 74.81 77 ILE A CA 1
ATOM 599 C C . ILE A 1 77 ? 18.370 -4.997 -34.037 1.00 74.81 77 ILE A C 1
ATOM 601 O O . ILE A 1 77 ? 17.604 -4.046 -33.873 1.00 74.81 77 ILE A O 1
ATOM 605 N N . ASP A 1 78 ? 19.665 -4.919 -33.715 1.00 82.31 78 ASP A N 1
ATOM 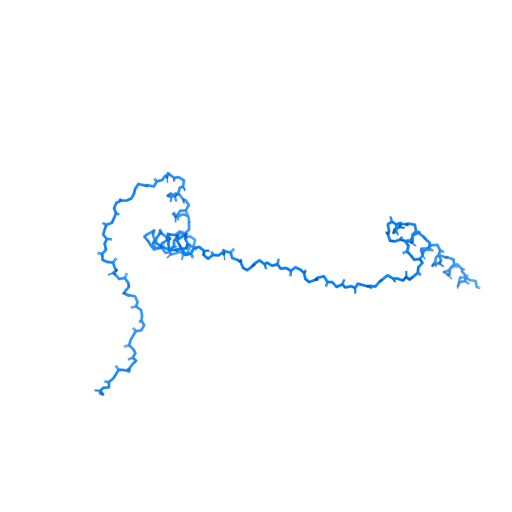606 C CA . ASP A 1 78 ? 20.258 -3.684 -33.189 1.00 82.31 78 ASP A CA 1
ATOM 607 C C . ASP A 1 78 ? 20.215 -2.562 -34.245 1.00 82.31 78 ASP A C 1
ATOM 609 O O . ASP A 1 78 ? 20.275 -1.375 -33.922 1.00 82.31 78 ASP A O 1
ATOM 613 N N . LYS A 1 79 ? 20.006 -2.927 -35.519 1.00 82.44 79 LYS A N 1
ATOM 614 C CA . LYS A 1 79 ? 19.776 -2.024 -36.653 1.00 82.44 79 LYS A CA 1
ATOM 615 C C . LYS A 1 79 ? 18.337 -2.073 -37.171 1.00 82.44 79 LYS A C 1
ATOM 617 O O . LYS A 1 79 ? 18.103 -1.903 -38.369 1.00 82.44 79 LYS A O 1
ATOM 622 N N . ALA A 1 80 ? 17.362 -2.237 -36.277 1.00 81.94 80 ALA A N 1
ATOM 623 C CA . ALA A 1 80 ? 15.937 -2.310 -36.613 1.00 81.94 80 ALA A CA 1
ATOM 624 C C . ALA A 1 80 ? 15.442 -1.186 -37.547 1.00 81.94 80 ALA A C 1
ATOM 626 O O . ALA A 1 80 ? 14.603 -1.434 -38.409 1.00 81.94 80 ALA A O 1
ATOM 627 N N . LEU A 1 81 ? 15.975 0.035 -37.421 1.00 84.75 81 LEU A N 1
ATOM 628 C CA . LEU A 1 81 ? 15.581 1.155 -38.283 1.00 84.75 81 LEU A CA 1
ATOM 629 C C . LEU A 1 81 ? 15.998 0.949 -39.747 1.00 84.75 81 LEU A C 1
ATOM 631 O O . LEU A 1 81 ? 15.229 1.248 -40.655 1.00 84.75 81 LEU A O 1
ATOM 635 N N . ALA A 1 82 ? 17.201 0.420 -39.978 1.00 84.38 82 ALA A N 1
ATOM 636 C CA . ALA A 1 82 ? 17.688 0.139 -41.325 1.00 84.38 82 ALA A CA 1
ATOM 637 C C . ALA A 1 82 ? 16.914 -1.022 -41.965 1.00 84.38 82 ALA A C 1
ATOM 639 O O . ALA A 1 82 ? 16.621 -0.984 -43.157 1.00 84.38 82 ALA A O 1
ATOM 640 N N . LEU A 1 83 ? 16.544 -2.024 -41.159 1.00 83.25 83 LEU A N 1
ATOM 641 C CA . LEU A 1 83 ? 15.662 -3.106 -41.587 1.00 83.25 83 LEU A CA 1
ATOM 642 C C . LEU A 1 83 ? 14.288 -2.573 -42.019 1.00 83.25 83 LEU A C 1
ATOM 644 O O . LEU A 1 83 ? 13.834 -2.874 -43.118 1.00 83.25 83 LEU A O 1
ATOM 648 N N . ALA A 1 84 ? 13.658 -1.738 -41.191 1.00 85.38 84 ALA A N 1
ATOM 649 C CA . ALA A 1 84 ? 12.357 -1.157 -41.508 1.00 85.38 84 ALA A CA 1
ATOM 650 C C . ALA A 1 84 ? 12.389 -0.322 -42.801 1.00 85.38 84 ALA A C 1
ATOM 652 O O . ALA A 1 84 ? 11.476 -0.429 -43.615 1.00 85.38 84 ALA A O 1
ATOM 653 N N . ALA A 1 85 ? 13.456 0.454 -43.016 1.00 87.12 85 ALA A N 1
ATOM 654 C CA . ALA A 1 85 ? 13.632 1.236 -44.237 1.00 87.12 85 ALA A CA 1
ATOM 655 C C . ALA A 1 85 ? 13.756 0.347 -45.488 1.00 87.12 85 ALA A C 1
ATOM 657 O O . ALA A 1 85 ? 13.119 0.618 -46.501 1.00 87.12 85 ALA A O 1
ATOM 658 N N . ALA A 1 86 ? 14.519 -0.749 -45.409 1.00 85.38 86 ALA A N 1
ATOM 659 C CA . ALA A 1 86 ? 14.667 -1.679 -46.528 1.00 85.38 86 ALA A CA 1
ATOM 660 C C . ALA A 1 86 ? 13.343 -2.376 -46.897 1.00 85.38 86 ALA A C 1
ATOM 662 O O . ALA A 1 86 ? 13.039 -2.537 -48.082 1.00 85.38 86 ALA A O 1
ATOM 663 N N . ASP A 1 87 ? 12.544 -2.766 -45.898 1.00 86.00 87 ASP A N 1
ATOM 664 C CA . ASP A 1 87 ? 11.213 -3.343 -46.119 1.00 86.00 87 ASP A CA 1
ATOM 665 C C . ASP A 1 87 ? 10.251 -2.317 -46.748 1.00 86.00 87 ASP A C 1
ATOM 667 O O . ASP A 1 87 ? 9.468 -2.656 -47.642 1.00 86.00 87 ASP A O 1
ATOM 671 N N . GLU A 1 88 ? 10.328 -1.050 -46.326 1.00 87.69 88 GLU A N 1
ATOM 672 C CA . GLU A 1 88 ? 9.533 0.043 -46.893 1.00 87.69 88 GLU A CA 1
ATOM 673 C C . GLU A 1 88 ? 9.901 0.313 -48.359 1.00 87.69 88 GLU A C 1
ATOM 675 O O . GLU A 1 88 ? 9.014 0.353 -49.217 1.00 87.69 88 GLU A O 1
ATOM 680 N N . ASP A 1 89 ? 11.195 0.402 -48.672 1.00 89.62 89 ASP A N 1
ATOM 681 C CA . ASP A 1 89 ? 11.695 0.579 -50.038 1.00 89.62 89 ASP A CA 1
ATOM 682 C C . ASP A 1 89 ? 11.231 -0.561 -50.961 1.00 89.62 89 ASP A C 1
ATOM 684 O O . ASP A 1 89 ? 10.769 -0.322 -52.085 1.00 89.62 89 ASP A O 1
ATOM 688 N N . ALA A 1 90 ? 11.291 -1.809 -50.483 1.00 87.25 90 ALA A N 1
ATOM 689 C CA . ALA A 1 90 ? 10.840 -2.979 -51.233 1.00 87.25 90 ALA A CA 1
ATOM 690 C C . ALA A 1 90 ? 9.335 -2.920 -51.560 1.00 87.25 90 ALA A C 1
ATOM 692 O O . ALA A 1 90 ? 8.923 -3.215 -52.689 1.00 87.25 90 ALA A O 1
ATOM 693 N N . GLU A 1 91 ? 8.502 -2.496 -50.608 1.00 89.00 91 GLU A N 1
ATOM 694 C CA . GLU A 1 91 ? 7.060 -2.339 -50.818 1.00 89.00 91 GLU A CA 1
ATOM 695 C C . GLU A 1 91 ? 6.715 -1.139 -51.719 1.00 89.00 91 GLU A C 1
ATOM 697 O O . GLU A 1 91 ? 5.791 -1.221 -52.538 1.00 89.00 91 GLU A O 1
ATOM 702 N N . VAL A 1 92 ? 7.472 -0.040 -51.648 1.00 87.62 92 VAL A N 1
ATOM 703 C CA . VAL A 1 92 ? 7.331 1.100 -52.571 1.00 87.62 92 VAL A CA 1
ATOM 704 C C . VAL A 1 92 ? 7.615 0.670 -54.012 1.00 87.62 92 VAL A C 1
ATOM 706 O O . VAL A 1 92 ? 6.808 0.945 -54.908 1.00 87.62 92 VAL A O 1
ATOM 709 N N . LEU A 1 93 ? 8.708 -0.066 -54.242 1.00 89.62 93 LEU A N 1
ATOM 710 C CA . LEU A 1 93 ? 9.062 -0.602 -55.561 1.00 89.62 93 LEU A CA 1
ATOM 711 C C . LEU A 1 93 ? 7.984 -1.547 -56.104 1.00 89.62 93 LEU A C 1
ATOM 713 O O . LEU A 1 93 ? 7.597 -1.450 -57.272 1.00 89.62 93 LEU A O 1
ATOM 717 N N . ARG A 1 94 ? 7.440 -2.420 -55.250 1.00 87.88 94 ARG A N 1
ATOM 718 C CA . ARG A 1 94 ? 6.353 -3.338 -55.612 1.00 87.88 94 ARG A CA 1
ATOM 719 C C . ARG A 1 94 ? 5.093 -2.593 -56.062 1.00 87.88 94 ARG A C 1
ATOM 721 O O . ARG A 1 94 ? 4.503 -2.947 -57.083 1.00 87.88 94 ARG A O 1
ATOM 728 N N . LYS A 1 95 ? 4.685 -1.549 -55.336 1.00 86.69 95 LYS A N 1
ATOM 729 C CA . LYS A 1 95 ? 3.509 -0.728 -55.682 1.00 86.69 95 LYS A CA 1
ATOM 730 C C . LYS A 1 95 ? 3.703 0.053 -56.981 1.00 86.69 95 LYS A C 1
ATOM 732 O O . LYS A 1 95 ? 2.759 0.173 -57.758 1.00 86.69 95 LYS A O 1
ATOM 737 N N . LEU A 1 96 ? 4.911 0.556 -57.236 1.00 85.31 96 LEU A N 1
ATOM 738 C CA . LEU A 1 96 ? 5.249 1.230 -58.494 1.00 85.31 96 LEU A CA 1
ATOM 739 C C . LEU A 1 96 ? 5.165 0.277 -59.694 1.00 85.31 96 LEU A C 1
ATOM 741 O O . LEU A 1 96 ? 4.643 0.666 -60.737 1.00 85.31 96 LEU A O 1
ATOM 745 N N . ALA A 1 97 ? 5.610 -0.973 -59.538 1.00 81.75 97 ALA A N 1
ATOM 746 C CA . ALA A 1 97 ? 5.535 -1.990 -60.588 1.00 81.75 97 ALA A CA 1
ATOM 747 C C . ALA A 1 97 ? 4.091 -2.396 -60.949 1.00 81.75 97 ALA A C 1
ATOM 749 O O . ALA A 1 97 ? 3.821 -2.706 -62.103 1.00 81.75 97 ALA A O 1
ATOM 750 N N . LEU A 1 98 ? 3.163 -2.359 -59.985 1.00 82.44 98 LEU A N 1
ATOM 751 C CA . LEU A 1 98 ? 1.735 -2.671 -60.172 1.00 82.44 98 LEU A CA 1
ATOM 752 C C . LEU A 1 98 ? 0.924 -1.541 -60.829 1.00 82.44 98 LEU A C 1
ATOM 754 O O . LEU A 1 98 ? -0.222 -1.754 -61.214 1.00 82.44 98 LEU A O 1
ATOM 758 N N . ARG A 1 99 ? 1.481 -0.327 -60.915 1.00 69.00 99 ARG A N 1
ATOM 759 C CA . ARG A 1 99 ? 0.817 0.853 -61.495 1.00 69.00 99 ARG A CA 1
ATOM 760 C C . ARG A 1 99 ? 1.106 1.019 -62.997 1.00 69.00 99 ARG A C 1
ATOM 762 O O . ARG A 1 99 ? 0.788 2.062 -63.566 1.00 69.00 99 ARG A O 1
ATOM 769 N N . LYS A 1 100 ? 1.728 0.017 -63.617 1.00 51.16 100 LYS A N 1
ATOM 770 C CA . LYS A 1 100 ? 2.023 -0.065 -65.048 1.00 51.16 100 LYS A CA 1
ATOM 771 C C . LYS A 1 100 ? 1.158 -1.144 -65.683 1.00 51.16 100 LYS A C 1
ATOM 773 O O . LYS A 1 100 ? 0.718 -0.908 -66.826 1.00 51.16 100 LYS A O 1
#

Mean predicted aligned error: 16.61 Å